Protein AF-A0A8C3RWF8-F1 (afdb_monomer)

Organism: Chelydra serpentina (NCBI:txid8475)

pLDDT: mean 75.79, std 17.13, range [32.69, 93.12]

Sequence (93 aa):
MIHWEKDLGLMGDKCWRNCGGRGNFMHIKWTCPIVSVYWDEIGNQISQIVGYLLPNNRLVILLGFSSRNGELISYLLVAAQLLIASPWKTKNS

Nearest PDB structures (foldseek):
  7n1y-assembly1_B  TM=4.501E-01  e=8.890E+00  Severe acute respiratory syndrome coronavirus 2

Foldseek 3Di:
DDPPPVPPPPVQQACPVRLRHGNDPCCLCPVPPVNLVLVVVLQVVVCVVVVHHDDSPPVCLQVDDDDPCSVVSNVSVVVSSCVSCVVVPPPDD

Solvent-accessible surface area (backbone atoms only — not comparable to full-atom values): 5903 Å² total; per-residue (Å²): 137,77,93,62,84,79,77,72,67,78,85,58,55,51,28,90,84,68,76,82,46,64,36,45,70,63,29,70,72,52,68,32,70,74,42,38,53,53,50,53,52,49,47,50,52,52,17,63,74,74,73,49,86,65,73,91,49,63,66,52,56,74,75,64,47,88,49,100,57,36,68,63,53,49,52,54,51,52,52,50,56,50,56,75,48,54,72,76,76,76,81,84,131

Structure (mmCIF, N/CA/C/O backbone):
data_AF-A0A8C3RWF8-F1
#
_entry.id   AF-A0A8C3RWF8-F1
#
loop_
_atom_site.group_PDB
_atom_site.id
_atom_site.type_symbol
_atom_site.label_atom_id
_atom_site.label_alt_id
_atom_site.label_comp_id
_atom_site.label_asym_id
_atom_site.label_entity_id
_atom_site.label_seq_id
_atom_site.pdbx_PDB_ins_code
_atom_site.Cartn_x
_atom_site.Cartn_y
_atom_site.Cartn_z
_atom_site.occupancy
_atom_site.B_iso_or_equiv
_atom_site.auth_seq_id
_atom_site.auth_comp_id
_atom_site.auth_asym_id
_atom_site.auth_atom_id
_atom_site.pdbx_PDB_model_num
ATOM 1 N N . MET A 1 1 ? 27.010 17.426 -36.190 1.00 41.72 1 MET A N 1
ATOM 2 C CA . MET A 1 1 ? 26.055 16.607 -35.411 1.00 41.72 1 MET A CA 1
ATOM 3 C C . MET A 1 1 ? 26.678 16.384 -34.055 1.00 41.72 1 MET A C 1
ATOM 5 O O . MET A 1 1 ? 27.728 15.760 -33.986 1.00 41.72 1 MET A O 1
ATOM 9 N N . ILE A 1 2 ? 26.179 17.081 -33.041 1.00 40.19 2 ILE A N 1
ATOM 10 C CA . ILE A 1 2 ? 26.990 17.435 -31.882 1.00 40.19 2 ILE A CA 1
ATOM 11 C C . ILE A 1 2 ? 26.806 16.398 -30.767 1.00 40.19 2 ILE A C 1
ATOM 13 O O . ILE A 1 2 ? 25.700 15.965 -30.466 1.00 40.19 2 ILE A O 1
ATOM 17 N N . HIS A 1 3 ? 27.935 15.978 -30.204 1.00 44.03 3 HIS A N 1
ATOM 18 C CA . HIS A 1 3 ? 28.142 14.872 -29.269 1.00 44.03 3 HIS A CA 1
ATOM 19 C C . HIS A 1 3 ? 27.706 15.196 -27.819 1.00 44.03 3 HIS A C 1
ATOM 21 O O . HIS A 1 3 ? 28.370 14.776 -26.884 1.00 44.03 3 HIS A O 1
ATOM 27 N N . TRP A 1 4 ? 26.627 15.965 -27.609 1.00 38.38 4 TRP A N 1
ATOM 28 C CA . TRP A 1 4 ? 26.195 16.414 -26.268 1.00 38.38 4 TRP A CA 1
ATOM 29 C C . TRP A 1 4 ? 24.802 15.942 -25.823 1.00 38.38 4 TRP A C 1
ATOM 31 O O . TRP A 1 4 ? 24.354 16.285 -24.735 1.00 38.38 4 TRP A O 1
ATOM 41 N N . GLU A 1 5 ? 24.125 15.083 -26.587 1.00 41.03 5 GLU A N 1
ATOM 42 C CA . GLU A 1 5 ? 22.850 14.484 -26.143 1.00 41.03 5 GLU A CA 1
ATOM 43 C C . GLU A 1 5 ? 23.024 13.280 -25.195 1.00 41.03 5 GLU A C 1
ATOM 45 O O . GLU A 1 5 ? 22.038 12.722 -24.720 1.00 41.03 5 GLU A O 1
ATOM 50 N N . LYS A 1 6 ? 24.264 12.871 -24.885 1.00 43.91 6 LYS A N 1
ATOM 51 C CA . LYS A 1 6 ? 24.537 11.754 -23.960 1.00 43.91 6 LYS A CA 1
ATOM 52 C C . LYS A 1 6 ? 24.733 12.169 -22.497 1.00 43.91 6 LYS A C 1
ATOM 54 O O . LYS A 1 6 ? 24.577 11.314 -21.631 1.00 43.91 6 LYS A O 1
ATOM 59 N N . ASP A 1 7 ? 24.967 13.454 -22.215 1.00 45.09 7 ASP A N 1
ATOM 60 C CA . ASP A 1 7 ? 25.345 13.929 -20.872 1.00 45.09 7 ASP A CA 1
ATOM 61 C C . ASP A 1 7 ? 24.243 14.717 -20.138 1.00 45.09 7 ASP A C 1
ATOM 63 O O . ASP A 1 7 ? 24.411 15.106 -18.984 1.00 45.09 7 ASP A O 1
ATOM 67 N N . LEU A 1 8 ? 23.054 14.864 -20.736 1.00 46.22 8 LEU A N 1
ATOM 68 C CA . LEU A 1 8 ? 21.832 15.281 -20.033 1.00 46.22 8 LEU A CA 1
ATOM 69 C C . LEU A 1 8 ? 21.116 14.078 -19.393 1.00 46.22 8 LEU A C 1
ATOM 71 O O . LEU A 1 8 ? 19.938 13.856 -19.633 1.00 46.22 8 LEU A O 1
ATOM 75 N N . GLY A 1 9 ? 21.815 13.261 -18.602 1.00 44.06 9 GLY A N 1
ATOM 76 C CA . GLY A 1 9 ? 21.209 12.444 -17.537 1.00 44.06 9 GLY A CA 1
ATOM 77 C C . GLY A 1 9 ? 19.992 11.543 -17.845 1.00 44.06 9 GLY A C 1
ATOM 78 O O . GLY A 1 9 ? 19.315 11.138 -16.903 1.00 44.06 9 GLY A O 1
ATOM 79 N N . LEU A 1 10 ? 19.698 11.150 -19.089 1.00 46.19 10 LEU A N 1
ATOM 80 C CA . LEU A 1 10 ? 18.583 10.235 -19.410 1.00 46.19 10 LEU A CA 1
ATOM 81 C C . LEU A 1 10 ? 18.928 8.747 -19.179 1.00 46.19 10 LEU A C 1
ATOM 83 O O . LEU A 1 10 ? 18.350 7.847 -19.785 1.00 46.19 10 LEU A O 1
ATOM 87 N N . MET A 1 11 ? 19.840 8.461 -18.243 1.00 42.34 11 MET A N 1
ATOM 88 C CA . MET A 1 11 ? 20.012 7.125 -17.649 1.00 42.34 11 MET A CA 1
ATOM 89 C C . MET A 1 11 ? 18.920 6.807 -16.600 1.00 42.34 11 MET A C 1
ATOM 91 O O . MET A 1 11 ? 18.871 5.689 -16.089 1.00 42.34 11 MET A O 1
ATOM 95 N N . GLY A 1 12 ? 18.038 7.764 -16.279 1.00 55.69 12 GLY A N 1
ATOM 96 C CA . GLY A 1 12 ? 17.116 7.715 -15.133 1.00 55.69 12 GLY A CA 1
ATOM 97 C C . GLY A 1 12 ? 15.663 7.314 -15.417 1.00 55.69 12 GLY A C 1
ATOM 98 O O . GLY A 1 12 ? 14.856 7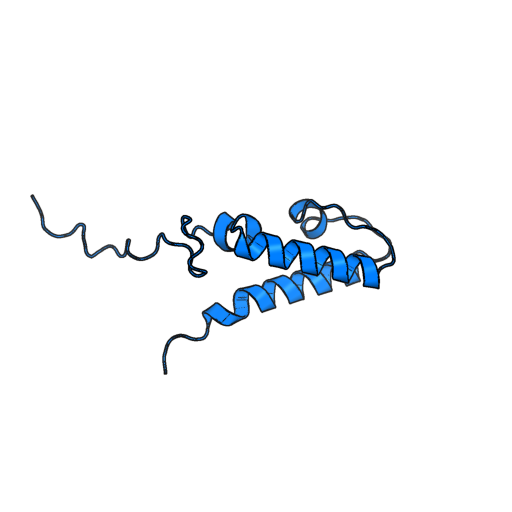.288 -14.495 1.00 55.69 12 GLY A O 1
ATOM 99 N N . ASP A 1 13 ? 15.307 6.979 -16.657 1.00 69.94 13 ASP A N 1
ATOM 100 C CA . ASP A 1 13 ? 13.909 6.735 -17.044 1.00 69.94 13 ASP A CA 1
ATOM 101 C C . ASP A 1 13 ? 13.395 5.340 -16.693 1.00 69.94 13 ASP A C 1
ATOM 103 O O . ASP A 1 13 ? 12.238 5.029 -16.955 1.00 69.94 13 ASP A O 1
ATOM 107 N N . LYS A 1 14 ? 14.219 4.464 -16.121 1.00 83.50 14 LYS A N 1
ATOM 108 C CA . LYS A 1 14 ? 13.814 3.098 -15.773 1.00 83.50 14 LYS A CA 1
ATOM 109 C C . LYS A 1 14 ? 13.292 3.043 -14.347 1.00 83.50 14 LYS A C 1
ATOM 111 O O . LYS A 1 14 ? 13.775 3.731 -13.454 1.00 83.50 14 LYS A O 1
ATOM 116 N N . CYS A 1 15 ? 12.302 2.191 -14.116 1.00 87.25 15 CYS A N 1
ATOM 117 C CA . CYS A 1 15 ? 11.821 1.927 -12.773 1.00 87.25 15 CYS A CA 1
ATOM 118 C C . CYS A 1 15 ? 12.971 1.431 -11.890 1.00 87.25 15 CYS A C 1
ATOM 120 O O . CYS A 1 15 ? 13.558 0.386 -12.153 1.00 87.25 15 CYS A O 1
ATOM 122 N N . TRP A 1 16 ? 13.242 2.147 -10.804 1.00 81.69 16 TRP A N 1
ATOM 123 C CA . TRP A 1 16 ? 14.234 1.793 -9.784 1.00 81.69 16 TRP A CA 1
ATOM 124 C C . TRP A 1 16 ? 14.014 0.430 -9.101 1.00 81.69 16 TRP A C 1
ATOM 126 O O . TRP A 1 16 ? 14.948 -0.122 -8.531 1.00 81.69 16 TRP A O 1
ATOM 136 N N . ARG A 1 17 ? 12.805 -0.145 -9.195 1.00 83.38 17 ARG A N 1
ATOM 137 C CA . ARG A 1 17 ? 12.495 -1.523 -8.762 1.00 83.38 17 ARG A CA 1
ATOM 138 C C . ARG A 1 17 ? 12.739 -2.565 -9.856 1.00 83.38 17 ARG A C 1
ATOM 140 O O . ARG A 1 17 ? 12.384 -3.722 -9.688 1.00 83.38 17 ARG A O 1
ATOM 147 N N . ASN A 1 18 ? 13.288 -2.144 -10.993 1.00 85.69 18 ASN A N 1
ATOM 148 C CA . ASN A 1 18 ? 13.624 -2.970 -12.148 1.00 85.69 18 ASN A CA 1
ATOM 149 C C . ASN A 1 18 ? 12.460 -3.813 -12.705 1.00 85.69 18 ASN A C 1
ATOM 151 O O . ASN A 1 18 ? 12.659 -4.904 -13.225 1.00 85.69 18 ASN A O 1
ATOM 155 N N . CYS A 1 19 ? 11.229 -3.299 -12.643 1.00 88.00 19 CYS A N 1
ATOM 156 C CA . CYS A 1 19 ? 10.056 -3.997 -13.186 1.00 88.00 19 CYS A CA 1
ATOM 157 C C . CYS A 1 19 ? 9.924 -3.931 -14.725 1.00 88.00 19 CYS A C 1
ATOM 159 O O . CYS A 1 19 ? 8.891 -4.311 -15.265 1.00 88.00 19 CYS A O 1
ATOM 161 N N . GLY A 1 20 ? 10.913 -3.370 -15.428 1.00 87.25 20 GLY A N 1
ATOM 162 C CA 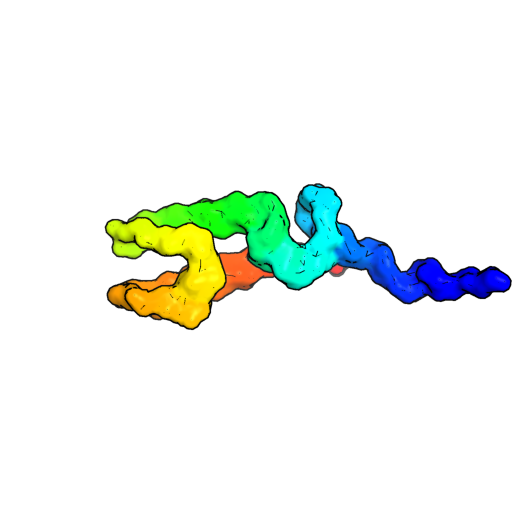. GLY A 1 20 ? 10.889 -3.175 -16.884 1.00 87.25 20 GLY A CA 1
ATOM 163 C C . GLY A 1 20 ? 10.135 -1.932 -17.386 1.00 87.25 20 GLY A C 1
ATOM 164 O O . GLY A 1 20 ? 10.257 -1.595 -18.559 1.00 87.25 20 GLY A O 1
ATOM 165 N N . GLY A 1 21 ? 9.396 -1.217 -16.527 1.00 86.81 21 GLY A N 1
ATOM 166 C CA . GLY A 1 21 ? 8.653 0.000 -16.892 1.00 86.81 21 GLY A CA 1
ATOM 167 C C . GLY A 1 21 ? 9.441 1.315 -16.779 1.00 86.81 21 GLY A C 1
ATOM 168 O O . GLY A 1 21 ? 10.535 1.360 -16.206 1.00 86.81 21 GLY A O 1
ATOM 169 N N . ARG A 1 22 ? 8.845 2.412 -17.280 1.00 88.12 22 ARG A N 1
ATOM 170 C CA . ARG A 1 22 ? 9.393 3.775 -17.152 1.00 88.12 22 ARG A CA 1
ATOM 171 C C . ARG A 1 22 ? 9.208 4.309 -15.725 1.00 88.12 22 ARG A C 1
ATOM 173 O O . ARG A 1 22 ? 8.090 4.383 -15.225 1.00 88.12 22 ARG A O 1
ATOM 180 N N . GLY A 1 23 ? 10.295 4.708 -15.077 1.00 85.81 23 GLY A N 1
ATOM 181 C CA . GLY A 1 23 ? 10.361 5.206 -13.705 1.00 85.81 23 GLY A CA 1
ATOM 182 C C . GLY A 1 23 ? 9.892 6.650 -13.541 1.00 85.81 23 GLY A C 1
ATOM 183 O O . GLY A 1 23 ? 10.664 7.496 -13.117 1.00 85.81 23 GLY A O 1
ATOM 184 N N . ASN A 1 24 ? 8.627 6.942 -13.844 1.00 85.81 24 ASN A N 1
ATOM 185 C CA . ASN A 1 24 ? 8.016 8.218 -13.457 1.00 85.81 24 ASN A CA 1
ATOM 186 C C . ASN A 1 24 ? 7.377 8.134 -12.056 1.00 85.81 24 ASN A C 1
ATOM 188 O O . ASN A 1 24 ? 7.197 7.046 -11.505 1.00 85.81 24 ASN A O 1
ATOM 192 N N . PHE A 1 25 ? 7.008 9.283 -11.484 1.00 82.19 25 PHE A N 1
ATOM 193 C CA . PHE A 1 25 ? 6.406 9.367 -10.147 1.00 82.19 25 PHE A CA 1
ATOM 194 C C . PHE A 1 25 ? 5.176 8.459 -9.983 1.00 82.19 25 PHE A C 1
ATOM 196 O O . PHE A 1 25 ? 5.111 7.677 -9.033 1.00 82.19 25 PHE A O 1
ATOM 203 N N . MET A 1 26 ? 4.232 8.511 -10.931 1.00 83.19 26 MET A N 1
ATOM 204 C CA . MET A 1 26 ? 3.006 7.704 -10.887 1.00 83.19 26 MET A CA 1
ATOM 205 C C . MET A 1 26 ? 3.308 6.206 -10.941 1.00 83.19 26 MET A C 1
ATOM 207 O O . MET A 1 26 ? 2.711 5.420 -10.207 1.00 83.19 26 MET A O 1
ATOM 211 N N . HIS A 1 27 ? 4.281 5.812 -11.755 1.00 86.25 27 HIS A N 1
ATOM 212 C CA . HIS A 1 27 ? 4.736 4.436 -11.849 1.00 86.25 27 HIS A CA 1
ATOM 213 C C . HIS A 1 27 ? 5.373 3.962 -10.545 1.00 86.25 27 HIS A C 1
ATOM 215 O O . HIS A 1 27 ? 4.956 2.960 -9.973 1.00 86.25 27 HIS A O 1
ATOM 221 N N . ILE A 1 28 ? 6.339 4.7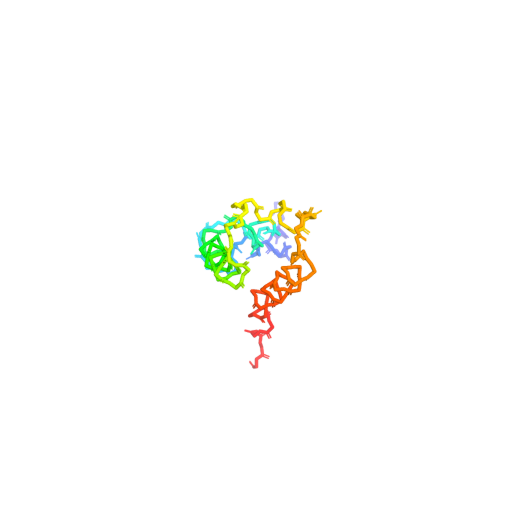12 -10.029 1.00 85.31 28 ILE A N 1
ATOM 222 C CA . ILE A 1 28 ? 7.100 4.353 -8.830 1.00 85.31 28 ILE A CA 1
ATOM 223 C C . ILE A 1 28 ? 6.223 4.287 -7.578 1.00 85.31 28 ILE A C 1
ATOM 225 O O . ILE A 1 28 ? 6.492 3.474 -6.693 1.00 85.31 28 ILE A O 1
ATOM 229 N N . LYS A 1 29 ? 5.200 5.137 -7.487 1.00 83.56 29 LYS A N 1
ATOM 230 C CA . LYS A 1 29 ? 4.310 5.191 -6.325 1.00 83.56 29 LYS A CA 1
ATOM 231 C C . LYS A 1 29 ? 3.106 4.262 -6.441 1.00 83.56 29 LYS A C 1
ATOM 233 O O . LYS A 1 29 ? 2.675 3.748 -5.413 1.00 83.56 29 LYS A O 1
ATOM 238 N N . TRP A 1 30 ? 2.570 4.040 -7.643 1.00 82.62 30 TRP A N 1
ATOM 239 C CA . TRP A 1 30 ? 1.226 3.470 -7.787 1.00 82.62 30 TRP A CA 1
ATOM 240 C C . TRP A 1 30 ? 1.093 2.363 -8.826 1.00 82.62 30 TRP A C 1
ATOM 242 O O . TRP A 1 30 ? 0.485 1.341 -8.515 1.00 82.62 30 TRP A O 1
ATOM 252 N N . THR A 1 31 ? 1.590 2.565 -10.051 1.00 86.38 31 THR A N 1
ATOM 253 C CA . THR A 1 31 ? 1.265 1.671 -11.184 1.00 86.38 31 THR A CA 1
ATOM 254 C C . THR A 1 31 ? 2.342 0.638 -11.505 1.00 86.38 31 THR A C 1
ATOM 256 O O . THR A 1 31 ? 2.124 -0.232 -12.343 1.00 86.38 31 THR A O 1
ATOM 259 N N . CYS A 1 32 ? 3.501 0.689 -10.847 1.00 90.31 32 CYS A N 1
ATOM 260 C CA . CYS A 1 32 ? 4.505 -0.363 -10.955 1.00 90.31 32 CYS A CA 1
ATOM 261 C C . CYS A 1 32 ? 3.913 -1.697 -10.465 1.00 90.31 32 CYS A C 1
ATOM 263 O O . CYS A 1 32 ? 3.367 -1.730 -9.363 1.00 90.31 32 CYS A O 1
ATOM 265 N N . PRO A 1 33 ? 4.050 -2.806 -11.215 1.00 91.06 33 PRO A N 1
ATOM 266 C CA . PRO A 1 33 ? 3.469 -4.094 -10.828 1.00 91.06 33 PRO A CA 1
ATOM 267 C C . PRO A 1 33 ? 4.006 -4.597 -9.482 1.00 91.06 33 PRO A C 1
ATOM 269 O O . PRO A 1 33 ? 3.242 -5.100 -8.670 1.00 91.06 33 PRO A O 1
ATOM 272 N N . ILE A 1 34 ? 5.289 -4.357 -9.187 1.00 90.56 34 ILE A N 1
ATOM 273 C CA . ILE A 1 34 ? 5.898 -4.684 -7.885 1.00 90.56 34 ILE A CA 1
ATOM 274 C C . ILE A 1 34 ? 5.251 -3.867 -6.756 1.00 90.56 34 ILE A C 1
ATOM 276 O O . ILE A 1 34 ? 5.021 -4.365 -5.660 1.00 90.56 34 ILE A O 1
ATOM 280 N N . VAL A 1 35 ? 4.947 -2.598 -7.023 1.00 89.56 35 VAL A N 1
ATOM 281 C CA . VAL A 1 35 ? 4.337 -1.684 -6.047 1.00 89.56 35 VAL A CA 1
ATOM 282 C C . VAL A 1 35 ? 2.852 -1.972 -5.868 1.00 89.56 35 VAL A C 1
ATOM 284 O O . VAL A 1 35 ? 2.333 -1.798 -4.772 1.00 89.56 35 VAL A O 1
ATOM 287 N N . SER A 1 36 ? 2.167 -2.432 -6.915 1.00 88.00 36 SER A N 1
ATOM 288 C CA . SER A 1 36 ? 0.765 -2.826 -6.805 1.00 88.00 36 SER A CA 1
ATOM 289 C C . SER A 1 36 ? 0.599 -3.973 -5.816 1.00 88.00 36 SER A C 1
ATOM 291 O O . SER A 1 36 ? -0.230 -3.845 -4.928 1.00 88.00 36 SER A O 1
ATOM 293 N N . VAL A 1 37 ? 1.442 -5.011 -5.900 1.00 90.06 37 VAL A N 1
ATOM 294 C CA . VAL A 1 37 ? 1.411 -6.145 -4.957 1.00 90.06 37 VAL A CA 1
ATOM 295 C C . VAL A 1 37 ? 1.585 -5.666 -3.515 1.00 90.06 37 VAL A C 1
ATOM 297 O O . VAL A 1 37 ? 0.783 -6.014 -2.655 1.00 90.06 37 VAL A O 1
ATOM 300 N N . TYR A 1 38 ? 2.565 -4.789 -3.266 1.00 90.31 38 TYR A N 1
ATOM 301 C CA . TYR A 1 38 ? 2.756 -4.175 -1.949 1.00 90.31 38 TYR A CA 1
ATOM 302 C C . TYR A 1 38 ? 1.486 -3.486 -1.440 1.00 90.31 38 TYR A C 1
ATOM 304 O O . TYR A 1 38 ? 1.094 -3.648 -0.287 1.00 90.31 38 TYR A O 1
ATOM 312 N N . TRP A 1 39 ? 0.824 -2.699 -2.287 1.00 88.56 39 TRP A N 1
ATOM 313 C CA . TRP A 1 39 ? -0.376 -2.000 -1.854 1.00 88.56 39 TRP A CA 1
ATOM 314 C C . TRP A 1 39 ? -1.578 -2.917 -1.645 1.00 88.56 39 TRP A C 1
ATOM 316 O O . TRP A 1 39 ? -2.405 -2.617 -0.785 1.00 88.56 39 TRP A O 1
ATOM 326 N N . ASP A 1 40 ? -1.679 -4.000 -2.408 1.00 88.62 40 ASP A N 1
ATOM 327 C CA . ASP A 1 40 ? -2.734 -4.996 -2.235 1.00 88.62 40 ASP A CA 1
ATOM 328 C C . ASP A 1 40 ? -2.558 -5.706 -0.877 1.00 88.62 40 ASP A C 1
ATOM 330 O O . ASP A 1 40 ? -3.518 -5.865 -0.122 1.00 88.62 40 ASP A O 1
ATOM 334 N N . GLU A 1 41 ? -1.317 -6.022 -0.492 1.00 91.31 41 GLU A N 1
ATOM 335 C CA . GLU A 1 41 ? -0.981 -6.543 0.841 1.00 91.31 41 GLU A CA 1
ATOM 336 C C . GLU A 1 41 ? -1.311 -5.547 1.960 1.00 91.31 41 GLU A C 1
ATOM 338 O O . GLU A 1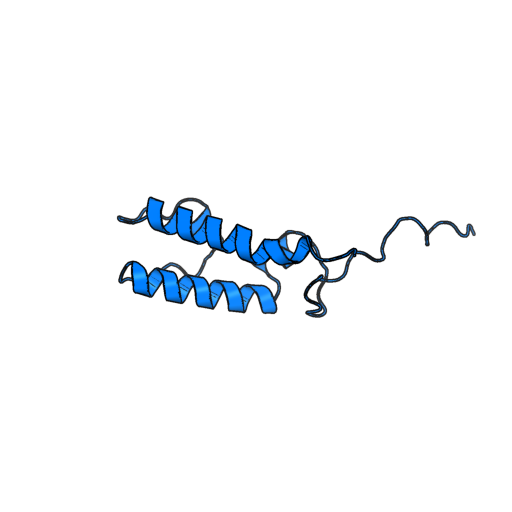 41 ? -1.951 -5.918 2.946 1.00 91.31 41 GLU A O 1
ATOM 343 N N . ILE A 1 42 ? -0.932 -4.273 1.806 1.00 91.06 42 ILE A N 1
ATOM 344 C CA . ILE A 1 42 ? -1.261 -3.217 2.775 1.00 91.06 42 ILE A CA 1
ATOM 345 C C . ILE A 1 42 ? -2.779 -3.056 2.913 1.00 91.06 42 ILE A C 1
ATOM 347 O O . ILE A 1 42 ? -3.286 -2.993 4.031 1.00 91.06 42 ILE A O 1
ATOM 351 N N . GLY A 1 43 ? -3.521 -3.032 1.804 1.00 89.12 43 GLY A N 1
ATOM 352 C CA . GLY A 1 43 ? -4.981 -2.946 1.818 1.00 89.12 43 GLY A CA 1
ATOM 353 C C . GLY A 1 43 ? -5.623 -4.112 2.572 1.00 89.12 43 GLY A C 1
ATOM 354 O O . GLY A 1 43 ? -6.517 -3.894 3.395 1.00 89.12 43 GLY A O 1
ATOM 355 N N . ASN A 1 44 ? -5.118 -5.330 2.366 1.00 90.75 44 ASN A N 1
ATOM 356 C CA . ASN A 1 44 ? -5.566 -6.521 3.086 1.00 90.75 44 ASN A CA 1
ATOM 357 C C . ASN A 1 44 ? -5.265 -6.436 4.587 1.00 90.75 44 ASN A C 1
ATOM 359 O O . ASN A 1 44 ? -6.153 -6.699 5.398 1.00 90.75 44 ASN A O 1
ATOM 363 N N . GLN A 1 45 ? -4.053 -6.027 4.974 1.00 93.12 45 GLN A N 1
ATOM 364 C CA . GLN A 1 45 ? -3.694 -5.876 6.387 1.00 93.12 45 GLN A CA 1
ATOM 365 C C . GLN A 1 45 ? -4.533 -4.803 7.080 1.00 93.12 45 GLN A C 1
ATOM 367 O O . GLN A 1 45 ? -5.059 -5.042 8.165 1.00 93.12 45 GLN A O 1
ATOM 372 N N . ILE A 1 46 ? -4.723 -3.639 6.452 1.00 90.94 46 ILE A N 1
ATOM 373 C CA . ILE A 1 46 ? -5.564 -2.588 7.034 1.00 90.94 46 ILE A CA 1
ATOM 374 C C . ILE A 1 46 ? -7.010 -3.083 7.151 1.00 90.94 46 ILE A C 1
ATOM 376 O O . ILE A 1 46 ? -7.623 -2.871 8.194 1.00 90.94 46 ILE A O 1
ATOM 380 N N . SER A 1 47 ? -7.532 -3.797 6.147 1.00 90.19 47 SER A N 1
ATOM 381 C CA . SER A 1 47 ? -8.883 -4.379 6.193 1.00 90.19 47 SER A CA 1
ATOM 382 C C . SER A 1 47 ? -9.055 -5.354 7.366 1.00 90.19 47 SER A C 1
ATOM 384 O O . SER A 1 47 ? -10.089 -5.337 8.0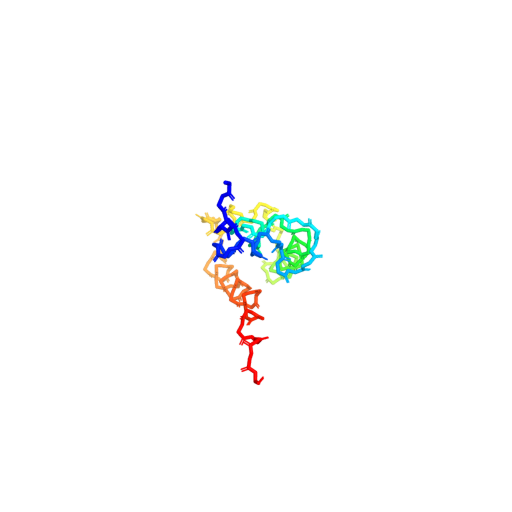32 1.00 90.19 47 SER A O 1
ATOM 386 N N . GLN A 1 48 ? -8.029 -6.156 7.677 1.00 92.69 48 GLN A N 1
ATOM 387 C CA . GLN A 1 48 ? -8.021 -7.028 8.859 1.00 92.69 48 GLN A CA 1
ATOM 388 C C . GLN A 1 48 ? -8.013 -6.229 10.171 1.00 92.69 48 GLN A C 1
ATOM 390 O O . GLN A 1 48 ? -8.734 -6.586 11.097 1.00 92.69 48 GLN A O 1
ATOM 395 N N . ILE A 1 49 ? -7.248 -5.133 10.243 1.00 91.31 49 ILE A N 1
ATOM 396 C CA . ILE A 1 49 ? -7.177 -4.264 11.430 1.00 91.31 49 ILE A CA 1
ATOM 397 C C . ILE A 1 49 ? -8.519 -3.572 11.697 1.00 91.31 49 ILE A C 1
ATOM 399 O O . ILE A 1 49 ? -8.960 -3.496 12.842 1.00 91.31 49 ILE A O 1
ATOM 403 N N . VAL A 1 50 ? -9.173 -3.046 10.656 1.00 89.44 50 VAL A N 1
ATOM 404 C CA . VAL A 1 50 ? -10.428 -2.289 10.811 1.00 89.44 50 VAL A CA 1
ATOM 405 C C . VAL A 1 50 ? -11.681 -3.165 10.788 1.00 89.44 50 VAL A C 1
ATOM 407 O O . VAL A 1 50 ? -12.754 -2.681 11.147 1.00 89.44 50 VAL A O 1
ATOM 410 N N . GLY A 1 51 ? -11.556 -4.433 10.386 1.00 89.50 51 GLY A N 1
ATOM 411 C CA . GLY A 1 51 ? -12.637 -5.421 10.376 1.00 89.50 51 GLY A CA 1
ATOM 412 C C . GLY A 1 51 ? -13.613 -5.309 9.199 1.00 89.50 51 GLY A C 1
ATOM 413 O O . GLY A 1 51 ? -14.700 -5.877 9.260 1.00 89.50 51 GLY A O 1
ATOM 414 N N . TYR A 1 52 ? -13.266 -4.576 8.139 1.00 87.12 52 TYR A N 1
ATOM 415 C CA . TYR A 1 52 ? -14.074 -4.474 6.920 1.00 87.12 52 TYR A CA 1
ATOM 416 C C . TYR A 1 52 ? -13.195 -4.225 5.691 1.00 87.12 52 TYR A C 1
ATOM 418 O O . TYR A 1 52 ? -12.059 -3.770 5.802 1.00 87.12 52 TYR A O 1
ATOM 426 N N . LEU A 1 53 ? -13.736 -4.528 4.509 1.00 84.62 53 LEU A N 1
ATOM 427 C CA . LEU A 1 53 ? -13.019 -4.387 3.244 1.00 84.62 53 LEU A CA 1
ATOM 428 C C . LEU A 1 53 ? -12.851 -2.917 2.857 1.00 84.62 53 LEU A C 1
ATOM 430 O O . LEU A 1 53 ? -13.829 -2.170 2.764 1.00 84.62 53 LEU A O 1
ATOM 434 N N . LEU A 1 54 ? -11.613 -2.522 2.578 1.00 82.00 54 LEU A N 1
ATOM 435 C CA . LEU A 1 54 ? -11.324 -1.220 1.994 1.00 82.00 54 LEU A CA 1
ATOM 436 C C . LEU A 1 54 ? -11.575 -1.205 0.478 1.00 82.00 54 LEU A C 1
ATOM 438 O O . LEU A 1 54 ? -11.428 -2.230 -0.190 1.00 82.00 54 LEU A O 1
ATOM 442 N N . PRO A 1 55 ? -11.908 -0.039 -0.104 1.00 78.69 55 PRO A N 1
ATOM 443 C CA . PRO A 1 55 ? -11.963 0.110 -1.552 1.00 78.69 55 PRO A CA 1
ATOM 444 C C . PRO A 1 55 ? -10.611 -0.224 -2.194 1.00 78.69 55 PRO A C 1
ATOM 446 O O . PRO A 1 55 ? -9.595 0.355 -1.830 1.00 78.69 55 PRO A O 1
ATOM 449 N N . ASN A 1 56 ? -10.593 -1.049 -3.242 1.00 68.62 56 ASN A N 1
ATOM 450 C CA . ASN A 1 56 ? -9.355 -1.356 -3.980 1.00 68.62 56 ASN A CA 1
ATOM 451 C C . ASN A 1 56 ? -8.718 -0.128 -4.665 1.00 68.62 56 ASN A C 1
ATOM 453 O O . ASN A 1 56 ? -7.585 -0.186 -5.146 1.00 68.62 56 ASN A O 1
ATOM 457 N N . ASN A 1 57 ? -9.426 1.006 -4.725 1.00 75.25 57 ASN A N 1
ATOM 458 C CA . ASN A 1 57 ? -8.880 2.244 -5.259 1.00 75.25 57 ASN A CA 1
ATOM 459 C C . ASN A 1 57 ? -8.075 3.000 -4.194 1.00 75.25 57 ASN A C 1
ATOM 461 O O . ASN A 1 57 ? -8.601 3.742 -3.367 1.00 75.25 57 ASN A O 1
ATOM 465 N N . ARG A 1 58 ? -6.758 2.862 -4.295 1.00 72.31 58 ARG A N 1
ATOM 466 C CA . ARG A 1 58 ? -5.763 3.454 -3.394 1.00 72.31 58 ARG A CA 1
ATOM 467 C C . ARG A 1 58 ? -5.822 4.981 -3.328 1.00 72.31 58 ARG A C 1
ATOM 469 O O . ARG A 1 58 ? -5.592 5.550 -2.265 1.00 72.31 58 ARG A O 1
ATOM 476 N N . LEU A 1 59 ? -6.164 5.641 -4.439 1.00 69.19 59 LEU A N 1
ATOM 477 C CA . LEU A 1 59 ? -6.327 7.097 -4.478 1.00 69.19 59 LEU A CA 1
ATOM 478 C C . LEU A 1 59 ? -7.588 7.531 -3.730 1.00 69.19 59 LEU A C 1
ATOM 480 O O . LEU A 1 59 ? -7.562 8.554 -3.061 1.00 69.19 59 LEU A O 1
ATOM 484 N N . VAL A 1 60 ? -8.661 6.736 -3.779 1.00 70.69 60 VAL A N 1
ATOM 485 C CA . VAL A 1 60 ? -9.889 7.007 -3.014 1.00 70.69 60 VAL A CA 1
ATOM 486 C C . VAL A 1 60 ? -9.635 6.879 -1.515 1.00 70.69 60 VAL A C 1
ATOM 488 O O . VAL A 1 60 ? -10.104 7.721 -0.754 1.00 70.69 60 VAL A O 1
ATOM 491 N N . ILE A 1 61 ? -8.854 5.882 -1.082 1.00 69.56 61 ILE A N 1
ATOM 492 C CA . ILE A 1 61 ? -8.510 5.768 0.340 1.00 69.56 61 ILE A CA 1
ATOM 493 C C . ILE A 1 61 ? -7.630 6.946 0.780 1.00 69.56 61 ILE A C 1
ATOM 495 O O . ILE A 1 61 ? -7.912 7.571 1.799 1.00 69.56 61 ILE A O 1
ATOM 499 N N . LEU A 1 62 ? -6.611 7.292 -0.013 1.00 68.75 62 LEU A N 1
ATOM 500 C CA . LEU A 1 62 ? -5.686 8.379 0.310 1.00 68.75 62 LEU A CA 1
ATOM 501 C C . LEU A 1 62 ? -6.348 9.766 0.326 1.00 68.75 62 LEU A C 1
ATOM 503 O O . LEU A 1 62 ? -5.963 10.610 1.129 1.00 68.75 62 LEU A O 1
ATOM 507 N N . LEU A 1 63 ? -7.307 10.020 -0.568 1.00 69.94 63 LEU A N 1
ATOM 508 C CA . LEU A 1 63 ? -7.900 11.348 -0.766 1.00 69.94 63 LEU A CA 1
ATOM 509 C C . LEU A 1 63 ? -9.141 11.624 0.092 1.00 69.94 63 LEU A C 1
ATOM 511 O O . LEU A 1 63 ? -9.721 12.699 -0.029 1.00 69.94 63 LEU A O 1
ATOM 515 N N . GLY A 1 64 ? -9.537 10.702 0.972 1.00 64.25 64 GLY A N 1
ATOM 516 C CA . GLY A 1 64 ? -10.596 10.967 1.950 1.00 64.25 64 GLY A CA 1
ATOM 517 C C . GLY A 1 64 ? -11.719 9.945 1.937 1.00 64.25 64 GLY A C 1
ATOM 518 O O . GLY A 1 64 ? -12.892 10.301 1.831 1.00 64.25 64 GLY A O 1
ATOM 519 N N . PHE A 1 65 ? -11.375 8.668 2.094 1.00 70.06 65 PHE A N 1
ATOM 520 C CA . PHE A 1 65 ? -12.366 7.658 2.440 1.00 70.06 65 PHE A CA 1
ATOM 521 C C . PHE A 1 65 ? -12.954 7.966 3.827 1.00 70.06 65 PHE A C 1
ATOM 523 O O . PHE A 1 65 ? -12.311 7.756 4.859 1.00 70.06 65 PHE A O 1
ATOM 530 N N . SER A 1 66 ? -14.185 8.487 3.853 1.00 67.06 66 SER A N 1
ATOM 531 C CA . SER A 1 66 ? -14.904 8.780 5.091 1.00 67.06 66 SER A CA 1
ATOM 532 C C . SER A 1 66 ? -15.339 7.472 5.744 1.00 67.06 66 SER A C 1
ATOM 534 O O . SER A 1 66 ? -16.301 6.831 5.320 1.00 67.06 66 SER A O 1
ATOM 536 N N . SER A 1 67 ? -14.626 7.065 6.785 1.00 71.06 67 SER A N 1
ATOM 537 C CA . SER A 1 67 ? -14.974 5.889 7.570 1.00 71.06 67 SER A CA 1
ATOM 538 C C . SER A 1 67 ? -14.813 6.162 9.053 1.00 71.06 67 SER A C 1
ATOM 540 O O . SER A 1 67 ? -14.097 7.080 9.453 1.00 71.06 67 SER A O 1
ATOM 542 N N . ARG A 1 68 ? -15.444 5.319 9.878 1.00 75.75 68 ARG A N 1
ATOM 543 C CA . ARG A 1 68 ? -15.322 5.372 11.343 1.00 75.75 68 ARG A CA 1
ATOM 544 C C . ARG A 1 68 ? -13.857 5.347 11.813 1.00 75.75 68 ARG A C 1
ATOM 546 O O . ARG A 1 68 ? -13.553 5.928 12.843 1.00 75.75 68 ARG A O 1
ATOM 553 N N . ASN A 1 69 ? -12.967 4.731 11.029 1.00 81.75 69 ASN A N 1
ATOM 554 C CA . ASN A 1 69 ? -11.538 4.588 11.324 1.00 81.75 69 ASN A CA 1
ATOM 555 C C . ASN A 1 69 ? -10.648 5.404 10.364 1.00 81.75 69 ASN A C 1
ATOM 557 O O . ASN A 1 69 ? -9.493 5.043 10.144 1.00 81.75 69 ASN A O 1
ATOM 561 N N . GLY A 1 70 ? -11.174 6.477 9.758 1.00 82.44 70 GLY A N 1
ATOM 562 C CA . GLY A 1 70 ? -10.494 7.222 8.689 1.00 82.44 70 GLY A CA 1
ATOM 563 C C . GLY A 1 70 ? -9.124 7.786 9.080 1.00 82.44 70 GLY A C 1
ATOM 564 O O . GLY A 1 70 ? -8.193 7.740 8.277 1.00 82.44 70 GLY A O 1
ATOM 565 N N . GLU A 1 71 ? -8.965 8.253 10.319 1.00 84.75 71 GLU A N 1
ATOM 566 C CA . GLU A 1 71 ? -7.694 8.793 10.821 1.00 84.75 71 GLU A CA 1
ATOM 567 C C . GLU A 1 71 ? -6.625 7.700 10.986 1.00 84.75 71 GLU A C 1
ATOM 569 O O . GLU A 1 71 ? -5.519 7.831 10.463 1.00 84.75 71 GLU A O 1
ATOM 574 N N . LEU A 1 72 ? -6.984 6.569 11.606 1.00 87.81 72 LEU A N 1
ATOM 575 C CA . LEU A 1 72 ? -6.106 5.400 11.724 1.00 87.81 72 LEU A CA 1
ATOM 576 C C . LEU A 1 72 ? -5.674 4.883 10.345 1.00 87.81 72 LEU A C 1
ATOM 578 O O . LEU A 1 72 ? -4.491 4.639 10.117 1.00 87.81 72 LEU A O 1
ATOM 582 N N . ILE A 1 73 ? -6.622 4.743 9.413 1.00 87.38 73 ILE A N 1
ATOM 583 C CA . ILE A 1 73 ? -6.337 4.311 8.038 1.00 87.38 73 ILE A CA 1
ATOM 584 C C . ILE A 1 73 ? -5.369 5.290 7.365 1.00 87.38 73 ILE A C 1
ATOM 586 O O . ILE A 1 73 ? -4.409 4.861 6.728 1.00 87.38 73 ILE A O 1
ATOM 590 N N . SER A 1 74 ? -5.572 6.596 7.550 1.00 85.25 74 SER A N 1
ATOM 591 C CA . SER A 1 74 ? -4.690 7.628 6.996 1.00 85.25 74 SER A CA 1
ATOM 592 C C . SER A 1 74 ? -3.266 7.507 7.540 1.00 85.25 74 SER A C 1
ATOM 594 O O . SER A 1 74 ? -2.314 7.518 6.75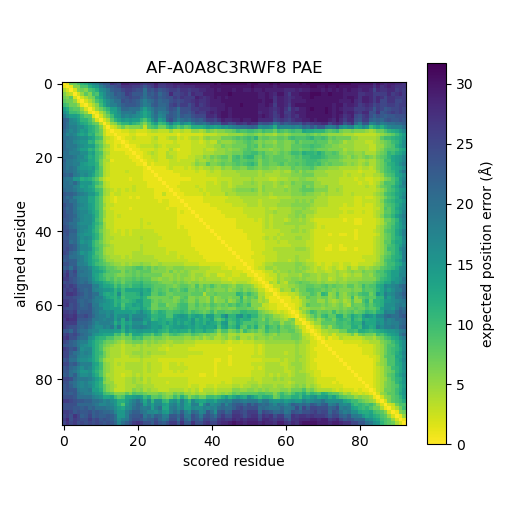9 1.00 85.25 74 SER A O 1
ATOM 596 N N . TYR A 1 75 ? -3.098 7.310 8.851 1.00 89.38 75 TYR A N 1
ATOM 597 C CA . TYR A 1 75 ? -1.780 7.089 9.449 1.00 89.38 75 TYR A CA 1
ATOM 598 C C . TYR A 1 75 ? -1.094 5.826 8.924 1.00 89.38 75 TYR A C 1
ATOM 600 O O . TYR A 1 75 ? 0.087 5.879 8.578 1.00 89.38 75 TYR A O 1
ATOM 608 N N . LEU A 1 76 ? -1.823 4.712 8.796 1.00 90.56 76 LEU A N 1
ATOM 609 C CA . LEU A 1 76 ? -1.282 3.461 8.254 1.00 90.56 76 LEU A CA 1
ATOM 610 C C . LEU A 1 76 ? -0.836 3.619 6.794 1.00 90.56 76 LEU A C 1
ATOM 612 O O . LEU A 1 76 ? 0.237 3.145 6.420 1.00 90.56 76 LEU A O 1
ATOM 616 N N . LEU A 1 77 ? -1.607 4.339 5.975 1.00 87.94 77 LEU A N 1
ATOM 617 C CA . LEU A 1 77 ? -1.242 4.615 4.583 1.00 87.94 77 LEU A CA 1
ATOM 618 C C . LEU A 1 77 ? -0.030 5.536 4.474 1.00 87.94 77 LEU A C 1
ATOM 620 O O . LEU A 1 77 ? 0.850 5.277 3.656 1.00 87.94 77 LEU A O 1
ATOM 624 N N . VAL A 1 78 ? 0.051 6.588 5.291 1.00 88.00 78 VAL A N 1
ATOM 625 C CA . VAL A 1 78 ? 1.223 7.475 5.321 1.00 88.00 78 VAL A CA 1
ATOM 626 C C . VAL A 1 78 ? 2.467 6.699 5.756 1.00 88.00 78 VAL A C 1
ATOM 628 O O . VAL A 1 78 ? 3.505 6.797 5.100 1.00 88.00 78 VAL A O 1
ATOM 631 N N . ALA A 1 79 ? 2.365 5.865 6.794 1.00 90.81 79 ALA A N 1
ATOM 632 C CA . ALA A 1 79 ? 3.459 4.998 7.225 1.00 90.81 79 ALA A CA 1
ATOM 633 C C . ALA A 1 79 ? 3.909 4.051 6.099 1.00 90.81 79 ALA A C 1
ATOM 635 O O . ALA A 1 79 ? 5.101 3.978 5.792 1.00 90.81 79 ALA A O 1
ATOM 636 N N . ALA A 1 80 ? 2.968 3.400 5.410 1.00 90.50 80 ALA A N 1
ATOM 637 C CA . ALA A 1 80 ? 3.253 2.559 4.250 1.00 90.50 80 ALA A CA 1
ATOM 638 C C . ALA A 1 80 ? 3.967 3.339 3.125 1.00 90.50 80 ALA A C 1
ATOM 640 O O . ALA A 1 80 ? 4.980 2.890 2.584 1.00 90.50 80 ALA A O 1
ATOM 641 N N . GLN A 1 81 ? 3.516 4.561 2.816 1.00 86.44 81 GLN A N 1
ATOM 642 C CA . GLN A 1 81 ? 4.160 5.428 1.820 1.00 86.44 81 GLN A CA 1
ATOM 643 C C . GLN A 1 81 ? 5.603 5.804 2.180 1.00 86.44 81 GLN A C 1
ATOM 645 O O . GLN A 1 81 ? 6.444 5.933 1.280 1.00 86.44 81 GLN A O 1
ATOM 650 N N . LEU A 1 82 ? 5.890 6.002 3.467 1.00 86.75 82 LEU A N 1
ATOM 651 C CA . LEU A 1 82 ? 7.237 6.279 3.964 1.00 86.75 82 LEU A CA 1
ATOM 652 C C . LEU A 1 82 ? 8.128 5.035 3.868 1.00 86.75 82 LEU A C 1
ATOM 654 O O . LEU A 1 82 ? 9.274 5.135 3.431 1.00 86.75 82 LEU A O 1
ATOM 658 N N . LEU A 1 83 ? 7.592 3.856 4.191 1.00 88.00 83 LEU A N 1
ATOM 659 C CA . LEU A 1 83 ? 8.315 2.584 4.129 1.00 88.00 83 LEU A CA 1
ATOM 660 C C . LEU A 1 83 ? 8.674 2.182 2.698 1.00 88.00 83 LEU A C 1
ATOM 662 O O . LEU A 1 83 ? 9.822 1.832 2.434 1.00 88.00 83 LEU A O 1
ATOM 666 N N . ILE A 1 84 ? 7.738 2.291 1.751 1.00 82.50 84 ILE A N 1
ATOM 667 C CA . ILE A 1 84 ? 8.021 1.979 0.344 1.00 82.50 84 ILE A CA 1
ATOM 668 C C . ILE A 1 84 ? 9.022 2.963 -0.274 1.00 82.50 84 ILE A C 1
ATOM 670 O O . ILE A 1 84 ? 9.748 2.609 -1.205 1.00 82.50 84 ILE A O 1
ATOM 674 N N . ALA A 1 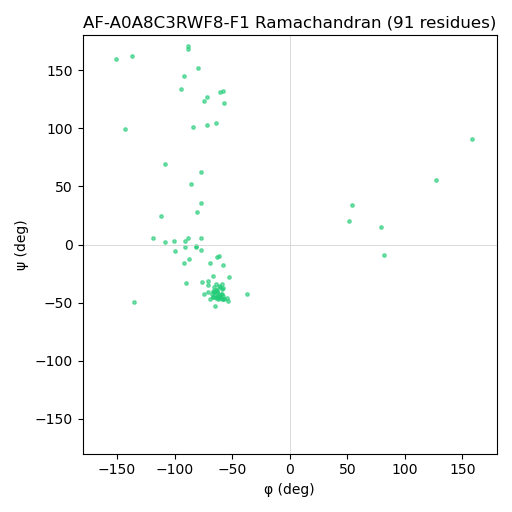85 ? 9.084 4.190 0.247 1.00 74.56 85 ALA A N 1
ATOM 675 C CA . ALA A 1 85 ? 10.110 5.151 -0.115 1.00 74.56 85 ALA A CA 1
ATOM 676 C C . ALA A 1 85 ? 11.466 4.782 0.520 1.00 74.56 85 ALA A C 1
ATOM 678 O O . ALA A 1 85 ? 12.461 4.796 -0.185 1.00 74.56 85 ALA A O 1
ATOM 679 N N . SER A 1 86 ? 11.524 4.366 1.785 1.00 65.62 86 SER A N 1
ATOM 680 C CA . SER A 1 86 ? 12.760 4.151 2.566 1.00 65.62 86 SER A CA 1
ATOM 681 C C . SER A 1 86 ? 13.995 3.572 1.822 1.00 65.62 86 SER A C 1
ATOM 683 O O . SER A 1 86 ? 15.081 4.138 1.985 1.00 65.62 86 SER A O 1
ATOM 685 N N . PRO A 1 87 ? 13.889 2.557 0.931 1.00 63.12 87 PRO A N 1
ATOM 686 C CA . PRO A 1 87 ? 15.036 2.045 0.171 1.00 63.12 87 PRO A CA 1
ATOM 687 C C . PRO A 1 87 ? 15.726 3.055 -0.767 1.00 63.12 87 PRO A C 1
ATOM 689 O O . PRO A 1 87 ? 16.795 2.751 -1.287 1.00 63.12 87 PRO A O 1
ATOM 692 N N . TRP A 1 88 ? 15.167 4.252 -1.015 1.00 53.44 88 TRP A N 1
ATOM 693 C CA . TRP A 1 88 ? 15.819 5.271 -1.861 1.00 53.44 88 TRP A CA 1
ATOM 694 C C . TRP A 1 88 ? 17.067 5.890 -1.224 1.00 53.44 88 TRP A C 1
ATOM 696 O O . TRP A 1 88 ? 17.854 6.504 -1.939 1.00 53.44 88 TRP A O 1
ATOM 706 N N . LYS A 1 89 ? 17.275 5.726 0.091 1.00 50.09 89 LYS A N 1
ATOM 707 C CA . LYS A 1 89 ? 18.427 6.301 0.808 1.00 50.09 89 LYS A CA 1
ATOM 708 C C . LYS A 1 89 ? 19.660 5.397 0.889 1.00 50.09 89 LYS A C 1
ATOM 710 O O . LYS A 1 89 ? 20.677 5.834 1.414 1.00 50.09 89 LYS A O 1
ATOM 715 N N . THR A 1 90 ? 19.622 4.175 0.364 1.00 50.72 90 THR A N 1
ATOM 716 C CA . THR A 1 90 ? 20.779 3.265 0.375 1.00 50.72 90 THR A CA 1
ATOM 717 C C . THR A 1 90 ? 21.394 3.103 -1.011 1.00 50.72 90 THR A C 1
ATOM 719 O O . THR A 1 90 ? 21.3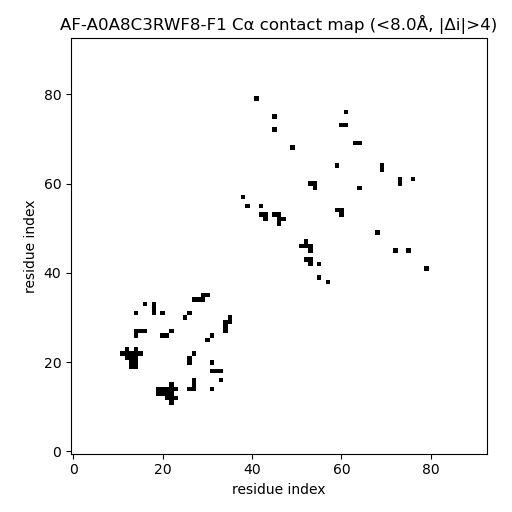66 2.029 -1.602 1.00 50.72 90 THR A O 1
ATOM 722 N N . LYS A 1 91 ? 22.01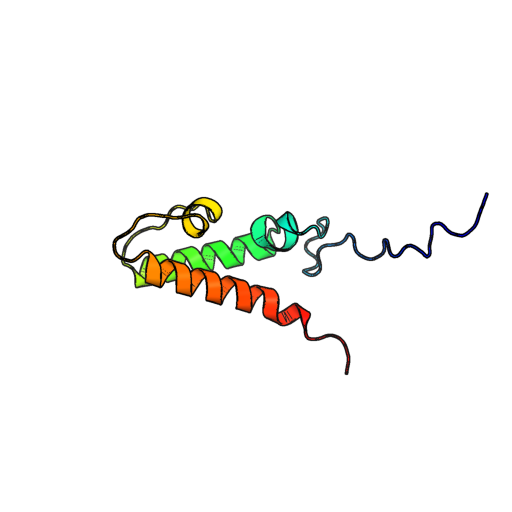7 4.178 -1.506 1.00 47.38 91 LYS A N 1
ATOM 723 C CA . LYS A 1 91 ? 23.223 4.099 -2.345 1.00 47.38 91 LYS A CA 1
ATOM 724 C C . LYS A 1 91 ? 24.151 5.266 -2.011 1.00 47.38 91 LYS A C 1
ATOM 726 O O . LYS A 1 91 ? 23.889 6.389 -2.429 1.00 47.38 91 LYS A O 1
ATOM 731 N N . ASN A 1 92 ? 25.164 4.963 -1.194 1.00 37.25 92 ASN A N 1
ATOM 732 C CA . ASN A 1 92 ? 26.578 5.359 -1.298 1.00 37.25 92 ASN A CA 1
ATOM 733 C C . ASN A 1 92 ? 27.224 5.253 0.096 1.00 37.25 92 ASN A C 1
ATOM 735 O O . ASN A 1 92 ? 27.188 6.204 0.875 1.00 37.25 92 ASN A O 1
ATOM 739 N N . SER A 1 93 ? 27.779 4.074 0.395 1.00 32.69 93 SER A N 1
ATOM 740 C CA . SER A 1 93 ? 28.973 3.959 1.237 1.00 32.69 93 SER A CA 1
ATOM 741 C C . SER A 1 93 ? 30.172 3.748 0.328 1.00 32.69 93 SER A C 1
ATOM 743 O O . SER A 1 93 ? 29.950 3.244 -0.799 1.00 32.69 93 SER A O 1
#

Secondary structure (DSSP, 8-state):
--TTTTSS-TT--B-TT-SSSB--HHIIIII-HHHHHHHHHHHHHHHHHHTSPPPS-HHHHHTT---TTHHHHHHHHHHHHHHHHGGGG----

Radius of gyration: 17.41 Å; Cα contacts (8 Å, |Δi|>4): 58; chains: 1; bounding box: 44×24×47 Å

Mean predicted aligned error: 10.0 Å